Protein AF-A0A1X0QUB2-F1 (afdb_monomer)

InterPro domains:
  IPR007527 Zinc finger, SWIM-type [PF04434] (54-75)
  IPR007527 Zinc finger, SWIM-type [PS50966] (47-82)

Organism: NCBI:txid86635

Sequence (97 aa):
MASEERRRARQIKTDQINLECIPDMITENGTPGVYLVQSFSNVELQHEITVMENEMKSCTCNNFRYNNIACKHMYLLNRLHAGITLKDKLQGVRICR

Secondary structure (DSSP, 8-state):
-HHHHHHHHHHHHHHTS-GGGSGGGEEE-SSTTEEEEEETTEEEEEEEEEEETTEEEEE-SHHHHHH-S--HHHHHHHHH-TTSEE-----------

pLDDT: mean 77.4, std 15.21, range [42.09, 95.06]

Foldseek 3Di:
DVVVVVVVVLLVVLVPPDPVCLVVQWDDDPDPQWIWGADPVDRVDIKIFGADPLETQAIRDPVCVPPVADGSRNSSVCVVCVSRDYDGPPPDDPPPD

Radius of gyration: 13.93 Å; Cα contacts (8 Å, |Δi|>4): 118; chains: 1; bounding box: 39×26×36 Å

Nearest PDB structures (foldseek):
  8ieg-assembly1_R  TM=4.347E-01  e=2.514E+00  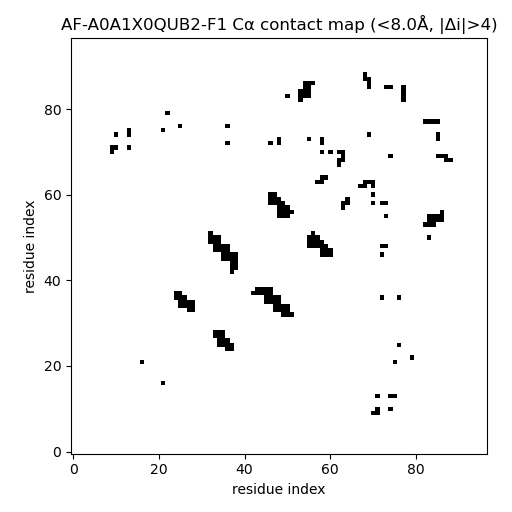Saccharomyces cerevisiae S288C
  4ki3-assembly3_G  TM=4.588E-01  e=5.080E+00  Yersinia pestis biovar Medievalis str. Harbin 35
  1t6a-assembly1_A  TM=3.452E-01  e=5.080E+00  Geobacillus stearothermophilus
  8snm-assembly1_A  TM=3.823E-01  e=5.080E+00  Homo sapiens

Structure (mmCIF, N/CA/C/O backbone):
data_AF-A0A1X0QUB2-F1
#
_entry.id   AF-A0A1X0QUB2-F1
#
loop_
_atom_site.group_PDB
_atom_site.id
_atom_site.type_symbol
_atom_site.label_atom_id
_atom_site.label_alt_id
_atom_site.label_comp_id
_atom_site.label_asym_id
_atom_site.label_entity_id
_atom_site.label_seq_id
_atom_site.pdbx_PDB_ins_code
_atom_site.Cartn_x
_atom_site.Cartn_y
_atom_site.Cartn_z
_atom_site.occupancy
_atom_site.B_iso_or_equiv
_atom_site.auth_seq_id
_atom_site.auth_comp_id
_atom_site.auth_asym_id
_atom_site.auth_atom_id
_atom_site.pd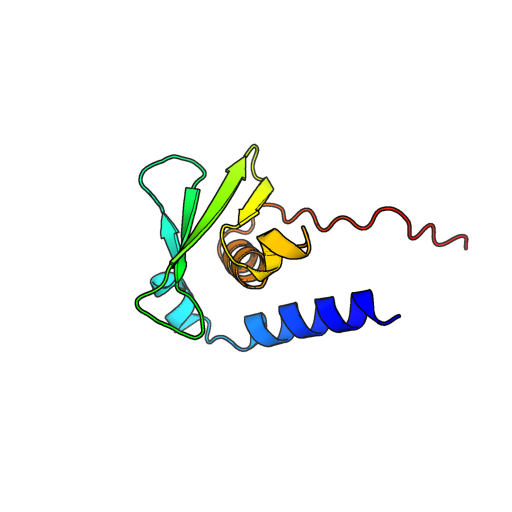bx_PDB_model_num
ATOM 1 N N . MET A 1 1 ? -4.254 -10.253 -20.774 1.00 46.91 1 MET A N 1
ATOM 2 C CA . MET A 1 1 ? -3.399 -11.389 -20.364 1.00 46.91 1 MET A CA 1
ATOM 3 C C . MET A 1 1 ? -2.179 -10.942 -19.541 1.00 46.91 1 MET A C 1
ATOM 5 O O . MET A 1 1 ? -2.154 -11.237 -18.358 1.00 46.91 1 MET A O 1
ATOM 9 N N . ALA A 1 2 ? -1.247 -10.122 -20.055 1.00 57.56 2 ALA A N 1
ATOM 10 C CA . ALA A 1 2 ? 0.011 -9.784 -19.347 1.00 57.56 2 ALA A CA 1
ATOM 11 C C . ALA A 1 2 ? -0.103 -9.011 -18.003 1.00 57.56 2 ALA A C 1
ATOM 13 O O . ALA A 1 2 ? 0.798 -9.076 -17.169 1.00 57.56 2 ALA A O 1
ATOM 14 N N . SER A 1 3 ? -1.177 -8.242 -17.774 1.00 60.94 3 SER A N 1
ATOM 15 C CA . SER A 1 3 ? -1.354 -7.474 -16.524 1.00 60.94 3 SER A CA 1
ATOM 16 C C . SER A 1 3 ? -1.699 -8.374 -15.330 1.00 60.94 3 SER A C 1
ATOM 18 O O . SER A 1 3 ? -1.186 -8.174 -14.229 1.00 60.94 3 SER A O 1
ATOM 20 N N . GLU A 1 4 ? -2.518 -9.405 -15.552 1.00 60.97 4 GLU A N 1
ATOM 21 C CA . GLU A 1 4 ? -2.987 -10.306 -14.497 1.00 60.97 4 GLU A CA 1
ATOM 22 C C . GLU A 1 4 ? -1.897 -11.291 -14.056 1.00 60.97 4 GLU A C 1
ATOM 24 O O . GLU A 1 4 ? -1.695 -11.484 -12.859 1.00 60.97 4 GLU A O 1
ATOM 29 N N . GLU A 1 5 ? -1.102 -11.818 -14.991 1.00 65.69 5 GLU A N 1
ATOM 30 C CA . GLU A 1 5 ? 0.073 -12.643 -14.668 1.00 65.69 5 GLU A CA 1
ATOM 31 C C . GLU A 1 5 ? 1.090 -11.874 -13.822 1.00 65.69 5 GLU A C 1
ATOM 33 O O . GLU A 1 5 ? 1.587 -12.383 -12.818 1.00 65.69 5 GLU A O 1
ATOM 38 N N . ARG A 1 6 ? 1.347 -10.601 -14.157 1.00 68.44 6 ARG A N 1
ATOM 39 C CA . ARG A 1 6 ? 2.230 -9.738 -13.357 1.00 68.44 6 ARG A CA 1
ATOM 40 C C . ARG A 1 6 ? 1.672 -9.476 -11.957 1.00 68.44 6 ARG A C 1
ATOM 42 O O . ARG A 1 6 ? 2.458 -9.306 -11.027 1.00 68.44 6 ARG A O 1
ATOM 49 N N . ARG A 1 7 ? 0.345 -9.441 -11.786 1.00 68.06 7 ARG A N 1
ATOM 50 C CA . ARG A 1 7 ? -0.298 -9.339 -10.464 1.00 68.06 7 ARG A CA 1
ATOM 51 C C . ARG A 1 7 ? -0.123 -10.620 -9.666 1.00 68.06 7 ARG A C 1
ATOM 53 O O . ARG A 1 7 ? 0.387 -10.551 -8.552 1.00 68.06 7 ARG A O 1
ATOM 60 N N . ARG A 1 8 ? -0.454 -11.776 -10.250 1.00 67.75 8 ARG A N 1
ATOM 61 C CA . ARG A 1 8 ? -0.273 -13.076 -9.585 1.00 67.75 8 ARG A CA 1
ATOM 62 C C . ARG A 1 8 ? 1.184 -13.301 -9.196 1.00 67.75 8 ARG A C 1
ATOM 64 O O . ARG A 1 8 ? 1.450 -13.679 -8.066 1.00 67.75 8 ARG A O 1
ATOM 71 N N . ALA A 1 9 ? 2.136 -12.961 -10.063 1.00 70.12 9 ALA A N 1
ATOM 72 C CA . ALA A 1 9 ? 3.561 -13.060 -9.748 1.00 70.12 9 ALA A CA 1
ATOM 73 C C . ALA A 1 9 ? 3.991 -12.155 -8.577 1.00 70.12 9 ALA A C 1
ATOM 75 O O . ALA A 1 9 ? 4.899 -12.516 -7.827 1.00 70.12 9 ALA A O 1
ATOM 76 N N . ARG A 1 10 ? 3.366 -10.979 -8.403 1.00 67.62 10 ARG A N 1
ATOM 77 C CA . ARG A 1 10 ? 3.614 -10.114 -7.237 1.00 67.62 10 ARG A CA 1
ATOM 78 C C . ARG A 1 10 ? 3.052 -10.729 -5.960 1.00 67.62 10 ARG A C 1
ATOM 80 O O . ARG A 1 10 ? 3.789 -10.773 -4.983 1.00 67.62 10 ARG A O 1
ATOM 87 N N . GLN A 1 11 ? 1.822 -11.240 -6.003 1.00 68.69 11 GLN A N 1
ATOM 88 C CA . GLN A 1 11 ? 1.191 -11.919 -4.870 1.00 68.69 11 GLN A CA 1
ATOM 89 C C . GLN A 1 11 ? 2.001 -13.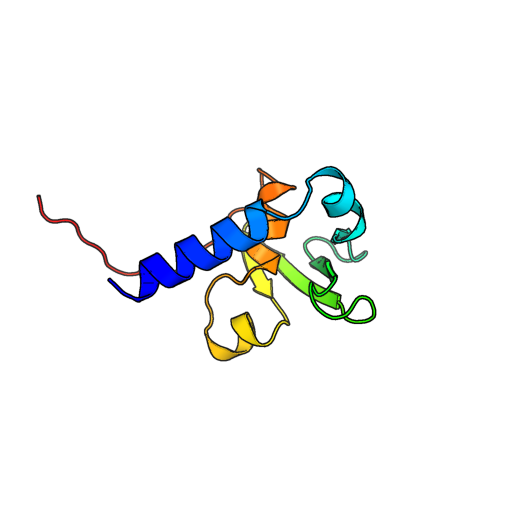149 -4.437 1.00 68.69 11 GLN A C 1
ATOM 91 O O . GLN A 1 11 ? 2.439 -13.216 -3.298 1.00 68.69 11 GLN A O 1
ATOM 96 N N . ILE A 1 12 ? 2.329 -14.042 -5.377 1.00 64.44 12 ILE A N 1
ATOM 97 C CA . ILE A 1 12 ? 3.082 -15.280 -5.116 1.00 64.44 12 ILE A CA 1
ATOM 98 C C . ILE A 1 12 ? 4.459 -14.989 -4.499 1.00 64.44 12 ILE A C 1
ATOM 100 O O . ILE A 1 12 ? 4.894 -15.698 -3.597 1.00 64.44 12 ILE A O 1
ATOM 104 N N . LYS A 1 13 ? 5.160 -13.939 -4.957 1.00 68.38 13 LYS A N 1
ATOM 105 C CA . LYS A 1 13 ? 6.450 -13.542 -4.362 1.00 68.38 13 LYS A CA 1
ATOM 106 C C . LYS A 1 13 ? 6.301 -13.025 -2.934 1.00 68.38 13 LYS A C 1
ATOM 108 O O . LYS A 1 13 ? 7.203 -13.237 -2.136 1.00 68.38 13 LYS A O 1
ATOM 113 N N . THR A 1 14 ? 5.204 -12.340 -2.628 1.00 57.91 14 THR A N 1
ATOM 114 C CA . THR A 1 14 ? 4.901 -11.917 -1.259 1.00 57.91 14 THR A CA 1
ATOM 115 C C . THR A 1 14 ? 4.511 -13.117 -0.398 1.00 57.91 14 THR A C 1
ATOM 117 O O . THR A 1 14 ? 4.952 -13.198 0.741 1.00 57.91 14 THR A O 1
ATOM 120 N N . ASP A 1 15 ? 3.750 -14.074 -0.929 1.00 65.50 15 ASP A N 1
ATOM 121 C CA . ASP A 1 15 ? 3.310 -15.278 -0.207 1.00 65.50 15 ASP A CA 1
ATOM 122 C C . ASP A 1 15 ? 4.480 -16.187 0.208 1.00 65.50 15 ASP A C 1
ATOM 124 O O . ASP A 1 15 ? 4.405 -16.837 1.245 1.00 65.50 15 ASP A O 1
ATOM 128 N N . GLN A 1 16 ? 5.589 -16.169 -0.543 1.00 66.81 16 GLN A N 1
ATOM 129 C CA . GLN A 1 16 ? 6.830 -16.885 -0.207 1.00 66.81 16 GLN A CA 1
ATOM 130 C C . GLN A 1 16 ? 7.611 -16.287 0.974 1.00 66.81 16 GLN A C 1
ATOM 132 O O . GLN A 1 16 ? 8.559 -16.907 1.450 1.00 66.81 16 GLN A O 1
ATOM 137 N N . ILE A 1 17 ? 7.249 -15.093 1.451 1.00 65.94 17 ILE A N 1
ATOM 138 C CA . ILE A 1 17 ? 7.868 -14.514 2.645 1.00 65.94 17 ILE A CA 1
ATOM 139 C C . ILE A 1 17 ? 7.372 -15.300 3.861 1.00 65.94 17 ILE A C 1
ATOM 141 O O . ILE A 1 17 ? 6.158 -15.385 4.087 1.00 65.94 17 ILE A O 1
ATOM 145 N N . ASN A 1 18 ? 8.319 -15.881 4.611 1.00 66.94 18 ASN A N 1
ATOM 146 C CA . ASN A 1 18 ? 8.038 -16.679 5.802 1.00 66.94 18 ASN A CA 1
ATOM 147 C C . ASN A 1 18 ? 7.224 -15.844 6.797 1.00 66.94 18 ASN A C 1
ATOM 149 O O . ASN A 1 18 ? 7.677 -14.777 7.208 1.00 66.94 18 ASN A O 1
ATOM 153 N N . LEU A 1 19 ? 6.034 -16.333 7.163 1.00 60.53 19 LEU A N 1
ATOM 154 C CA . LEU A 1 19 ? 5.070 -15.632 8.018 1.00 60.53 19 LEU A CA 1
ATOM 155 C C . LEU A 1 19 ? 5.681 -15.174 9.348 1.00 60.53 19 LEU A C 1
ATOM 157 O O . LEU A 1 19 ? 5.289 -14.130 9.856 1.00 60.53 19 LEU A O 1
ATOM 161 N N . GLU A 1 20 ? 6.653 -15.921 9.868 1.00 57.78 20 GLU A N 1
ATOM 162 C CA . GLU A 1 20 ? 7.299 -15.655 11.157 1.00 57.78 20 GLU A CA 1
ATOM 163 C C . GLU A 1 20 ? 8.192 -14.404 11.161 1.00 57.78 20 GLU A C 1
ATOM 165 O O . GLU A 1 20 ? 8.417 -13.839 12.223 1.00 57.78 20 GLU A O 1
ATOM 170 N N . CYS A 1 21 ? 8.656 -13.927 9.999 1.00 60.19 21 CYS A N 1
ATOM 171 C CA . CYS A 1 21 ? 9.494 -12.720 9.893 1.00 60.19 21 CYS A CA 1
ATOM 172 C C . CYS A 1 21 ? 8.712 -11.482 9.423 1.00 60.19 21 CYS A C 1
ATOM 174 O O . CYS A 1 21 ? 9.275 -10.398 9.294 1.00 60.19 21 CYS A O 1
ATOM 176 N N . ILE A 1 22 ? 7.426 -11.642 9.095 1.00 60.88 22 ILE A N 1
ATOM 177 C CA . ILE A 1 22 ? 6.589 -10.573 8.538 1.00 60.88 22 ILE A CA 1
ATOM 178 C C . ILE A 1 22 ? 6.249 -9.472 9.564 1.00 60.88 22 ILE A C 1
ATOM 180 O O . ILE A 1 22 ? 6.255 -8.307 9.157 1.00 60.88 22 ILE A O 1
ATOM 184 N N . PRO A 1 23 ? 5.957 -9.770 10.850 1.00 61.12 23 PRO A N 1
ATOM 185 C CA . PRO A 1 23 ? 5.631 -8.732 11.831 1.00 61.12 23 PRO A CA 1
ATOM 186 C C . PRO A 1 23 ? 6.755 -7.706 12.009 1.00 61.12 23 PRO A C 1
ATOM 188 O O . PRO A 1 23 ? 6.474 -6.518 12.114 1.00 61.12 23 PRO A O 1
ATOM 191 N N . ASP A 1 24 ? 8.016 -8.137 11.930 1.00 67.50 24 ASP A N 1
ATOM 192 C CA . ASP A 1 24 ? 9.182 -7.255 12.074 1.00 67.50 24 ASP A CA 1
ATOM 193 C C . ASP A 1 24 ? 9.356 -6.287 10.890 1.00 67.50 24 ASP A C 1
ATOM 195 O O . ASP A 1 24 ? 10.069 -5.289 10.990 1.00 67.50 24 ASP A O 1
ATOM 199 N N . MET A 1 25 ? 8.700 -6.560 9.757 1.00 74.50 25 MET A N 1
ATOM 200 C CA . MET A 1 25 ? 8.789 -5.734 8.552 1.00 74.50 25 MET A CA 1
ATOM 201 C C . MET A 1 25 ? 7.738 -4.626 8.492 1.00 74.50 25 MET A C 1
ATOM 203 O O . MET A 1 25 ? 7.855 -3.765 7.617 1.00 74.50 25 MET A O 1
ATOM 207 N N . ILE A 1 26 ? 6.713 -4.644 9.352 1.00 85.31 26 ILE A N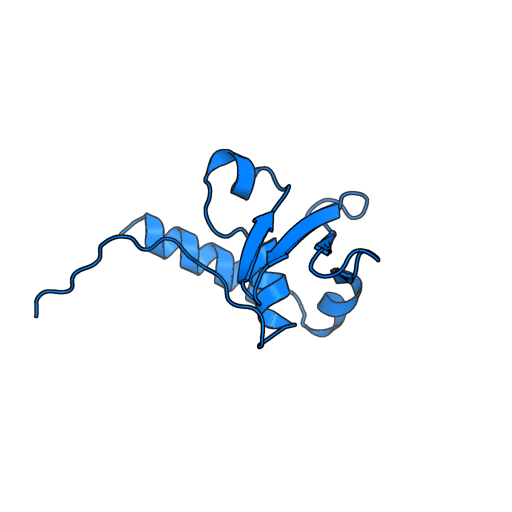 1
ATOM 208 C CA . ILE A 1 26 ? 5.657 -3.626 9.373 1.00 85.31 26 ILE A CA 1
ATOM 209 C C . ILE A 1 26 ? 5.643 -2.922 10.725 1.00 85.31 26 ILE A C 1
ATOM 211 O O . ILE A 1 26 ? 5.519 -3.545 11.771 1.00 85.31 26 ILE A O 1
ATOM 215 N N . THR A 1 27 ? 5.722 -1.599 10.700 1.00 86.81 27 THR A N 1
ATOM 216 C CA . THR A 1 27 ? 5.646 -0.760 11.896 1.00 86.81 27 THR A CA 1
ATOM 217 C C . THR A 1 27 ? 4.537 0.265 11.718 1.00 86.81 27 THR A C 1
ATOM 219 O O . THR A 1 27 ? 4.450 0.918 10.679 1.00 86.81 27 THR A O 1
ATOM 222 N N . GLU A 1 28 ? 3.680 0.432 12.721 1.00 83.12 28 GLU A N 1
ATOM 223 C CA . GLU A 1 28 ? 2.734 1.548 12.738 1.00 83.12 28 GLU A CA 1
ATOM 224 C C . GLU A 1 28 ? 3.520 2.848 12.925 1.00 83.12 28 GLU A C 1
ATOM 226 O O . GLU A 1 28 ? 4.248 3.017 13.906 1.00 83.12 28 GLU A O 1
ATOM 231 N N . ASN A 1 29 ? 3.408 3.767 11.964 1.00 77.19 29 ASN A N 1
ATOM 232 C CA . ASN A 1 29 ? 3.900 5.119 12.178 1.00 77.19 29 ASN A CA 1
ATOM 233 C C . ASN A 1 29 ? 2.922 5.766 13.166 1.00 77.19 29 ASN A C 1
ATOM 235 O O . ASN A 1 29 ? 1.719 5.586 13.009 1.00 77.19 29 ASN A O 1
ATOM 239 N N . GLY A 1 30 ? 3.374 6.533 14.161 1.00 79.62 30 GLY A N 1
ATOM 240 C CA . GLY A 1 30 ? 2.495 7.118 15.198 1.00 79.62 30 GLY A CA 1
ATOM 241 C C . GLY A 1 30 ? 1.361 8.027 14.677 1.00 79.62 30 GLY A C 1
ATOM 242 O O . GLY A 1 30 ? 0.585 8.567 15.461 1.00 79.62 30 GLY A O 1
ATOM 243 N N . THR A 1 31 ? 1.263 8.201 13.357 1.00 86.94 31 THR A N 1
ATOM 244 C CA . THR A 1 31 ? 0.138 8.797 12.640 1.00 86.94 31 THR A CA 1
ATOM 245 C C . THR A 1 31 ? -0.892 7.719 12.264 1.00 86.94 31 THR A C 1
ATOM 247 O O . THR A 1 31 ? -0.567 6.812 11.494 1.00 86.94 31 THR A O 1
ATOM 250 N N . PRO A 1 32 ? -2.155 7.833 12.716 1.00 87.69 32 PRO A N 1
ATOM 251 C CA . PRO A 1 32 ? -3.210 6.893 12.351 1.00 87.69 32 PRO A CA 1
ATOM 252 C C . PRO A 1 32 ? -3.345 6.717 10.835 1.00 87.69 32 PRO A C 1
ATOM 254 O O . PRO A 1 32 ? -3.397 7.691 10.084 1.00 87.69 32 PRO A O 1
ATOM 257 N N . GLY A 1 33 ? -3.424 5.462 10.391 1.00 89.50 33 GLY A N 1
ATOM 258 C CA . GLY A 1 33 ? -3.546 5.130 8.973 1.00 89.50 33 GLY A CA 1
ATOM 259 C C . GLY A 1 33 ? -2.238 5.222 8.182 1.00 89.50 33 GLY A C 1
ATOM 260 O O . GLY A 1 33 ? -2.281 5.152 6.957 1.00 89.50 33 GLY A O 1
ATOM 261 N N . VAL A 1 34 ? -1.077 5.357 8.827 1.00 92.94 34 VAL A N 1
ATOM 262 C CA . VAL A 1 34 ? 0.226 5.290 8.152 1.00 92.94 34 VAL A CA 1
ATOM 263 C C . VAL A 1 34 ? 1.015 4.087 8.658 1.00 92.94 34 VAL A C 1
ATOM 265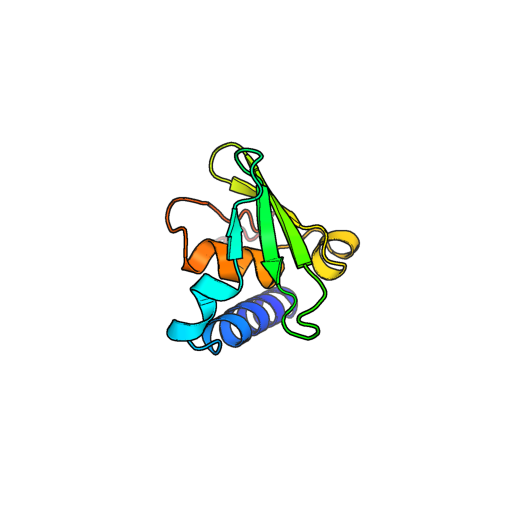 O O . VAL A 1 34 ? 1.285 3.954 9.848 1.00 92.94 34 VAL A O 1
ATOM 268 N N . TYR A 1 35 ? 1.421 3.223 7.729 1.00 92.69 35 TYR A N 1
ATOM 269 C CA .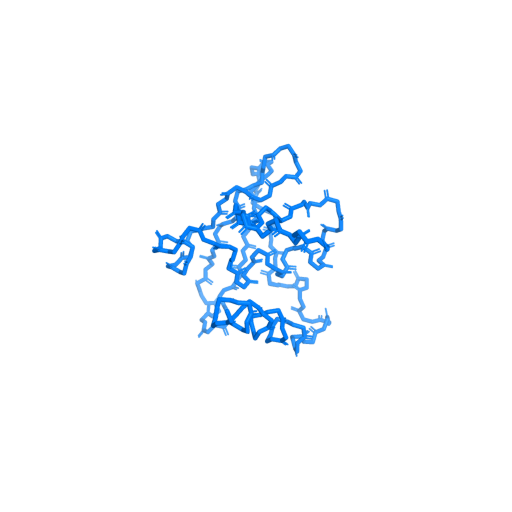 TYR A 1 35 ? 2.205 2.022 8.016 1.00 92.69 35 TYR A CA 1
ATOM 270 C C . TYR A 1 35 ? 3.566 2.113 7.336 1.00 92.69 35 TYR A C 1
ATOM 272 O O . TYR A 1 35 ? 3.644 2.391 6.139 1.00 92.69 35 TYR A O 1
ATOM 280 N N . LEU A 1 36 ? 4.636 1.854 8.077 1.00 92.19 36 LEU A N 1
ATOM 281 C CA . LEU A 1 36 ? 5.988 1.710 7.552 1.00 92.19 36 LEU A CA 1
ATOM 282 C C . LEU A 1 36 ? 6.215 0.247 7.207 1.00 92.19 36 LEU A C 1
ATOM 284 O O . LEU A 1 36 ? 6.002 -0.627 8.038 1.00 92.19 36 LEU A O 1
ATOM 288 N N . VAL A 1 37 ? 6.651 -0.017 5.982 1.00 90.25 37 VAL A N 1
ATOM 289 C CA . VAL A 1 37 ? 7.003 -1.358 5.523 1.00 90.25 37 VAL A CA 1
ATOM 290 C C . VAL A 1 37 ? 8.453 -1.365 5.076 1.00 90.25 37 VAL A C 1
ATOM 292 O O . VAL A 1 37 ? 8.839 -0.592 4.197 1.00 90.25 37 VAL A O 1
A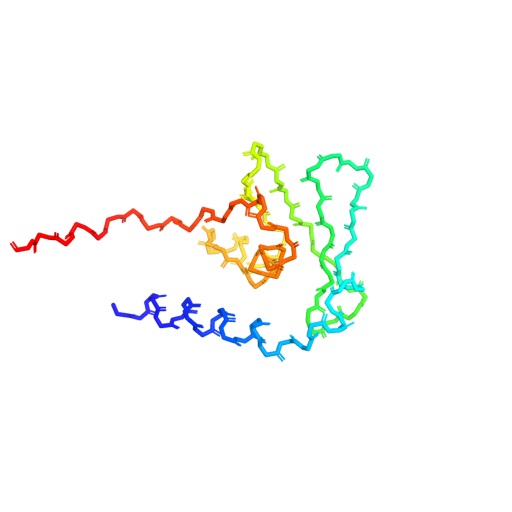TOM 295 N N . GLN A 1 38 ? 9.259 -2.240 5.664 1.00 89.06 38 GLN A N 1
ATOM 296 C CA . GLN A 1 38 ? 10.657 -2.413 5.291 1.00 89.06 38 GLN A CA 1
ATOM 297 C C . GLN A 1 38 ? 10.782 -2.900 3.841 1.00 89.06 38 GLN A C 1
ATOM 299 O O . GLN A 1 38 ? 9.992 -3.712 3.350 1.00 89.06 38 GLN A O 1
ATOM 304 N N . SER A 1 39 ? 11.782 -2.391 3.127 1.00 84.56 39 SER A N 1
ATOM 305 C CA . SER A 1 39 ? 12.066 -2.827 1.766 1.00 84.56 39 SER A CA 1
ATOM 306 C C . SER A 1 39 ? 12.609 -4.253 1.758 1.00 84.56 39 SER A C 1
ATOM 308 O O . SER A 1 39 ? 13.541 -4.599 2.479 1.00 84.56 39 SER A O 1
ATOM 310 N N . PHE A 1 40 ? 12.085 -5.071 0.846 1.00 80.12 40 PHE A N 1
ATOM 311 C CA . PHE A 1 40 ? 12.513 -6.463 0.671 1.00 80.12 40 PHE A CA 1
ATOM 312 C C . PHE A 1 40 ? 13.958 -6.621 0.177 1.00 80.12 40 PHE A C 1
ATOM 314 O O . PHE A 1 40 ? 14.479 -7.732 0.182 1.00 80.12 40 PHE A O 1
ATOM 321 N N . SER A 1 41 ? 14.582 -5.553 -0.330 1.00 79.50 41 SER A N 1
ATOM 322 C CA . SER A 1 41 ? 15.944 -5.590 -0.881 1.00 79.50 41 SER A CA 1
ATOM 323 C C . SER A 1 41 ? 16.952 -4.760 -0.091 1.00 79.50 41 SER A C 1
ATOM 325 O O . SER A 1 41 ? 18.143 -4.854 -0.368 1.00 79.50 41 SER A O 1
ATOM 327 N N . ASN A 1 42 ? 16.496 -3.909 0.830 1.00 82.12 42 ASN A N 1
ATOM 328 C CA . ASN A 1 42 ? 17.366 -3.089 1.665 1.00 82.12 42 ASN A CA 1
ATOM 329 C C . ASN A 1 42 ? 16.696 -2.851 3.023 1.00 82.12 42 ASN A C 1
ATOM 331 O O . ASN A 1 42 ? 15.704 -2.134 3.106 1.00 82.12 42 ASN A O 1
ATOM 335 N N . VAL A 1 43 ? 17.275 -3.421 4.075 1.00 81.25 43 VAL A N 1
ATOM 336 C CA . VAL A 1 43 ? 16.757 -3.335 5.446 1.00 81.25 43 VAL A CA 1
ATOM 337 C C . VAL A 1 43 ? 16.785 -1.917 6.028 1.00 81.25 43 VAL A C 1
ATOM 339 O O . VAL A 1 43 ? 15.984 -1.607 6.903 1.00 81.25 43 VAL A O 1
ATOM 342 N N . GLU A 1 44 ? 17.648 -1.033 5.528 1.00 85.62 44 GLU A N 1
ATOM 343 C CA . GLU A 1 44 ? 17.729 0.365 5.977 1.00 85.62 44 GLU A CA 1
ATOM 344 C C . GLU A 1 44 ? 16.664 1.256 5.320 1.00 85.62 44 GLU A C 1
ATOM 346 O O . GLU A 1 44 ? 16.463 2.401 5.723 1.00 85.62 44 GLU A O 1
ATOM 351 N N . LEU A 1 45 ? 15.976 0.748 4.293 1.00 88.31 45 LEU A N 1
ATOM 352 C CA . LEU A 1 45 ? 14.958 1.488 3.562 1.00 88.31 45 LEU A CA 1
ATOM 353 C C . LEU A 1 45 ? 13.560 1.053 3.999 1.00 88.31 45 LEU A C 1
ATOM 355 O O . LEU A 1 45 ? 13.226 -0.131 3.974 1.00 88.31 45 LEU A O 1
ATOM 359 N N . GLN A 1 46 ? 12.708 2.030 4.294 1.00 91.38 46 GLN A N 1
ATOM 360 C CA . GLN A 1 46 ? 11.291 1.819 4.568 1.00 91.38 46 GLN A CA 1
ATOM 361 C C . GLN A 1 46 ? 10.419 2.560 3.554 1.00 91.38 46 GLN A C 1
ATOM 363 O O . GLN A 1 46 ? 10.812 3.561 2.948 1.00 91.38 46 GLN A O 1
ATOM 368 N N . HIS A 1 47 ? 9.215 2.041 3.362 1.00 93.12 47 HIS A N 1
ATOM 369 C CA . HIS A 1 47 ? 8.191 2.613 2.508 1.00 93.12 47 HIS A CA 1
ATOM 370 C C . HIS A 1 47 ? 6.924 2.843 3.313 1.00 93.12 47 HIS A C 1
ATOM 372 O O . HIS A 1 47 ? 6.440 1.942 3.988 1.00 93.12 47 HIS A O 1
ATOM 378 N N . GLU A 1 48 ? 6.358 4.035 3.192 1.00 94.81 48 GLU A N 1
ATOM 379 C CA . GLU A 1 48 ? 5.119 4.379 3.872 1.00 94.81 48 GLU A CA 1
ATOM 380 C C . GLU A 1 48 ? 3.937 3.952 3.012 1.00 94.81 48 GLU A C 1
ATOM 382 O O . GLU A 1 48 ? 3.936 4.152 1.791 1.00 94.81 48 GLU A O 1
ATOM 387 N N . ILE A 1 49 ? 2.934 3.365 3.650 1.00 94.25 49 ILE A N 1
ATOM 388 C CA . ILE A 1 49 ? 1.628 3.072 3.080 1.00 94.25 49 ILE A CA 1
ATOM 389 C C . ILE A 1 49 ? 0.615 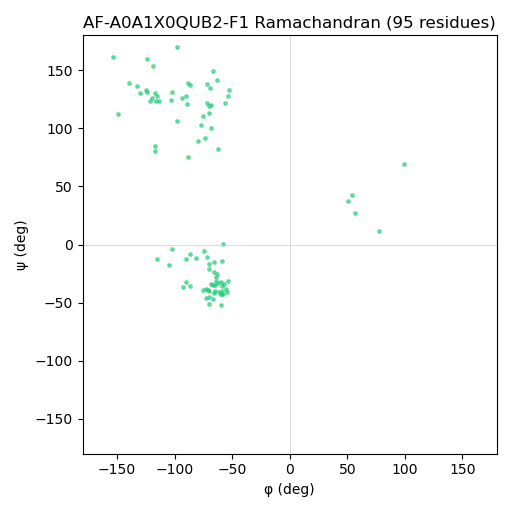3.946 3.801 1.00 94.25 49 ILE A C 1
ATOM 391 O O . ILE A 1 49 ? 0.485 3.868 5.022 1.00 94.25 49 ILE A O 1
ATOM 395 N N . THR A 1 50 ? -0.129 4.745 3.041 1.00 95.00 50 THR A N 1
ATOM 396 C CA . THR A 1 50 ? -1.252 5.515 3.577 1.00 95.00 50 THR A CA 1
ATOM 397 C C . THR A 1 50 ? -2.543 4.729 3.390 1.00 95.00 50 THR A C 1
ATOM 399 O O . THR A 1 50 ? -2.895 4.327 2.275 1.00 95.00 50 THR A O 1
ATOM 402 N N . VAL A 1 51 ? -3.263 4.539 4.487 1.00 92.69 51 VAL A N 1
ATOM 403 C CA . VAL A 1 51 ? -4.564 3.887 4.591 1.00 92.69 51 VAL A CA 1
ATOM 404 C C . VAL A 1 51 ? -5.583 4.925 5.043 1.00 92.69 51 VAL A C 1
ATOM 406 O O . VAL A 1 51 ? -5.395 5.603 6.048 1.00 92.69 51 VAL A O 1
ATOM 409 N N . MET A 1 52 ? -6.680 5.041 4.304 1.00 92.25 52 MET A N 1
ATOM 410 C CA . MET A 1 52 ? -7.813 5.894 4.663 1.00 92.25 52 MET A CA 1
ATOM 411 C C . MET A 1 52 ? -9.093 5.090 4.497 1.00 92.25 52 MET A C 1
ATOM 413 O O . MET A 1 52 ? -9.233 4.395 3.493 1.00 92.25 52 MET A O 1
ATOM 417 N N . GLU A 1 53 ? -10.017 5.194 5.455 1.00 90.25 53 GLU A N 1
ATOM 418 C CA . GLU A 1 53 ? -11.311 4.487 5.413 1.00 90.25 53 GLU A CA 1
ATOM 419 C C . GLU A 1 53 ? -11.144 2.967 5.224 1.00 90.25 53 GLU A C 1
ATOM 421 O O . GLU A 1 53 ? -11.835 2.344 4.422 1.00 90.25 53 GLU A O 1
ATOM 426 N N . ASN A 1 54 ? -10.175 2.372 5.929 1.00 88.94 54 ASN A N 1
ATOM 427 C CA . ASN A 1 54 ? -9.800 0.961 5.791 1.00 88.94 54 ASN A CA 1
ATOM 428 C C . ASN A 1 54 ? -9.395 0.563 4.363 1.00 88.94 54 ASN A C 1
ATOM 430 O O . ASN A 1 54 ? -9.531 -0.594 3.981 1.00 88.94 54 ASN A O 1
ATOM 434 N N . GLU A 1 55 ? -8.882 1.490 3.558 1.00 90.69 55 GLU A N 1
ATOM 435 C CA . GLU A 1 55 ? -8.420 1.222 2.200 1.00 90.69 55 GLU A CA 1
ATOM 436 C C . GLU A 1 55 ? -7.015 1.787 1.985 1.00 90.69 55 GLU A C 1
ATOM 438 O O . GLU A 1 55 ? -6.752 2.958 2.262 1.00 90.69 55 GLU A O 1
ATOM 443 N N . MET A 1 56 ? -6.107 0.972 1.446 1.00 92.31 56 MET A N 1
ATOM 444 C CA . MET A 1 56 ? -4.762 1.425 1.081 1.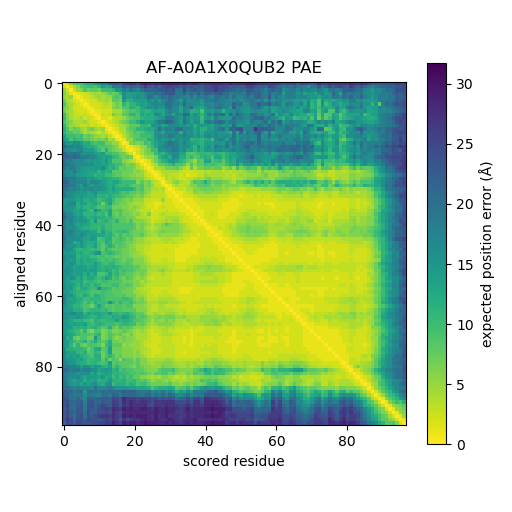00 92.31 56 MET A CA 1
ATOM 445 C C . MET A 1 56 ? -4.823 2.359 -0.134 1.00 92.31 56 MET A C 1
ATOM 447 O O . MET A 1 56 ? -5.135 1.927 -1.247 1.00 92.31 56 MET A O 1
ATOM 451 N N . LYS A 1 57 ? -4.495 3.637 0.077 1.00 93.12 57 LYS A N 1
ATOM 452 C CA . LYS A 1 57 ? -4.567 4.699 -0.938 1.00 93.12 57 LYS A CA 1
ATOM 453 C C . LYS A 1 57 ? -3.256 4.903 -1.682 1.00 93.12 57 LYS A C 1
ATOM 455 O O . LYS A 1 57 ? -3.281 5.206 -2.873 1.00 93.12 57 LYS A O 1
ATOM 460 N N . SER A 1 58 ? -2.120 4.764 -1.002 1.00 93.81 58 SER A N 1
ATOM 461 C CA . SER A 1 58 ? -0.815 5.048 -1.599 1.00 93.81 58 SER A CA 1
ATOM 462 C C . SER A 1 58 ? 0.320 4.264 -0.952 1.00 93.81 58 SER A C 1
ATOM 464 O O . SER A 1 58 ? 0.198 3.758 0.160 1.00 93.81 58 SER A O 1
ATOM 466 N N . CYS A 1 59 ? 1.438 4.170 -1.674 1.00 94.38 59 CYS A N 1
ATOM 467 C CA . CYS A 1 59 ? 2.708 3.700 -1.141 1.00 94.38 59 CYS A CA 1
ATOM 468 C C . CYS A 1 59 ? 3.857 4.558 -1.693 1.00 94.38 59 CYS A C 1
ATOM 470 O O . CYS A 1 59 ? 3.873 4.857 -2.890 1.00 94.38 59 CYS A O 1
ATOM 472 N N . THR A 1 60 ? 4.846 4.915 -0.868 1.00 95.06 60 THR A N 1
ATOM 473 C CA . THR A 1 60 ? 5.986 5.758 -1.296 1.00 95.06 60 THR A CA 1
ATOM 474 C C . THR A 1 60 ? 7.013 5.023 -2.163 1.00 95.06 60 THR A C 1
ATOM 476 O O . THR A 1 60 ? 7.934 5.638 -2.700 1.00 95.06 60 THR A O 1
ATOM 479 N N . CYS A 1 61 ? 6.869 3.708 -2.357 1.00 92.81 61 CYS A N 1
ATOM 480 C CA . CYS A 1 61 ? 7.782 2.945 -3.203 1.00 92.81 61 CYS A CA 1
ATOM 481 C C . CYS A 1 61 ? 7.679 3.335 -4.689 1.00 92.81 61 CYS A C 1
ATOM 483 O O . CYS A 1 61 ? 6.603 3.637 -5.216 1.00 92.81 61 CYS A O 1
ATOM 485 N N . ASN A 1 62 ? 8.797 3.208 -5.407 1.00 90.62 62 ASN A N 1
ATOM 486 C CA . ASN A 1 62 ? 8.878 3.520 -6.837 1.00 90.62 62 ASN A CA 1
ATOM 487 C C . ASN A 1 62 ? 7.841 2.761 -7.676 1.00 90.62 62 ASN A C 1
ATOM 489 O O . ASN A 1 62 ? 7.254 3.325 -8.595 1.00 90.62 62 ASN A O 1
ATOM 493 N N . ASN A 1 63 ? 7.562 1.494 -7.350 1.00 87.31 63 ASN A N 1
ATOM 494 C CA . ASN A 1 63 ? 6.600 0.707 -8.120 1.00 87.31 63 ASN A CA 1
ATOM 495 C C . ASN A 1 63 ? 5.191 1.317 -8.086 1.00 87.31 63 ASN A C 1
ATOM 497 O O . ASN A 1 63 ? 4.527 1.338 -9.119 1.00 87.31 63 ASN A O 1
ATOM 501 N N . PHE A 1 64 ? 4.749 1.822 -6.931 1.00 88.94 64 PHE A N 1
ATOM 502 C CA . PHE A 1 64 ? 3.467 2.518 -6.823 1.00 88.94 64 PHE A CA 1
ATOM 503 C C . PHE A 1 64 ? 3.546 3.902 -7.474 1.00 88.94 64 PHE A C 1
ATOM 505 O O . PHE A 1 64 ? 2.693 4.229 -8.293 1.00 88.94 64 PHE A O 1
ATOM 512 N N . ARG A 1 65 ? 4.608 4.672 -7.194 1.00 90.19 65 ARG A N 1
ATOM 513 C CA . ARG A 1 65 ? 4.807 6.021 -7.749 1.00 90.19 65 ARG A CA 1
ATOM 514 C C . ARG A 1 65 ? 4.739 6.060 -9.280 1.00 90.19 65 ARG A C 1
ATOM 516 O O . ARG A 1 65 ? 4.148 6.983 -9.826 1.00 90.19 65 ARG A O 1
ATOM 523 N N . TYR A 1 66 ? 5.317 5.070 -9.963 1.00 87.19 66 TYR A N 1
ATOM 524 C CA . TYR A 1 66 ? 5.334 5.027 -11.430 1.00 87.19 66 TYR A CA 1
ATOM 525 C C . TYR A 1 66 ? 4.095 4.379 -12.052 1.00 87.19 66 TYR A C 1
ATOM 527 O O . TYR A 1 66 ? 3.664 4.804 -13.118 1.00 87.19 66 TYR A O 1
ATOM 535 N N . ASN A 1 67 ? 3.530 3.343 -11.424 1.00 84.94 67 ASN A N 1
ATOM 536 C CA . ASN A 1 67 ? 2.472 2.546 -12.056 1.00 84.94 67 ASN A CA 1
ATOM 537 C C . ASN A 1 67 ? 1.069 2.838 -11.511 1.00 84.94 67 ASN A C 1
ATOM 539 O O . ASN A 1 67 ? 0.090 2.468 -12.153 1.00 84.94 67 ASN A O 1
ATOM 543 N N . ASN A 1 68 ? 0.956 3.458 -10.333 1.00 86.00 68 ASN A N 1
ATOM 544 C CA . ASN A 1 68 ? -0.304 3.696 -9.623 1.00 86.00 68 ASN A CA 1
ATOM 545 C C . ASN A 1 68 ? -1.168 2.422 -9.469 1.00 86.00 68 ASN A C 1
ATOM 547 O O . ASN A 1 68 ? -2.393 2.451 -9.597 1.00 86.00 68 ASN A O 1
ATOM 551 N N . ILE A 1 69 ? -0.502 1.283 -9.245 1.00 86.56 69 ILE A N 1
ATOM 552 C CA . ILE A 1 69 ? -1.108 -0.026 -8.968 1.00 86.56 69 ILE A CA 1
ATOM 553 C C . ILE A 1 69 ? -0.569 -0.574 -7.652 1.00 86.56 69 ILE A C 1
ATOM 555 O O . ILE A 1 69 ? 0.536 -0.208 -7.234 1.00 86.56 69 ILE A O 1
ATOM 559 N N . ALA A 1 70 ? -1.303 -1.511 -7.051 1.00 88.00 70 ALA A N 1
ATOM 560 C CA . ALA A 1 70 ? -0.888 -2.156 -5.817 1.00 88.00 70 ALA A CA 1
ATOM 561 C C . ALA A 1 70 ? 0.524 -2.753 -5.929 1.00 88.00 70 ALA A C 1
ATOM 563 O O . ALA A 1 70 ? 0.868 -3.491 -6.864 1.00 88.00 70 ALA A O 1
ATOM 564 N N . CYS A 1 71 ? 1.370 -2.387 -4.970 1.00 90.25 71 CYS A N 1
ATOM 565 C CA . CYS A 1 71 ? 2.747 -2.844 -4.879 1.00 90.25 71 CYS A CA 1
ATOM 566 C C . CYS A 1 71 ? 2.867 -4.008 -3.887 1.00 90.25 71 CYS A C 1
ATOM 568 O O . CYS A 1 71 ? 1.946 -4.310 -3.133 1.00 90.25 71 CYS A O 1
ATOM 570 N N . LYS A 1 72 ? 4.039 -4.650 -3.857 1.00 88.31 72 LYS A N 1
ATOM 571 C CA . LYS A 1 72 ? 4.311 -5.764 -2.937 1.00 88.31 72 LYS A CA 1
ATOM 572 C C . LYS A 1 72 ? 4.108 -5.395 -1.461 1.00 88.31 72 LYS A C 1
ATOM 574 O O . LYS A 1 72 ? 3.643 -6.239 -0.709 1.00 88.31 72 LYS A O 1
ATOM 579 N N . HIS A 1 73 ? 4.404 -4.151 -1.072 1.00 90.69 73 HIS A N 1
ATOM 580 C CA . HIS A 1 73 ? 4.212 -3.675 0.302 1.00 90.69 73 HIS A CA 1
ATOM 581 C C . HIS A 1 73 ? 2.726 -3.641 0.688 1.00 90.69 73 HIS A C 1
ATOM 583 O O . HIS A 1 73 ? 2.364 -4.094 1.765 1.00 90.69 73 HIS A O 1
ATOM 589 N N . MET A 1 74 ? 1.851 -3.192 -0.220 1.00 91.50 74 MET A N 1
ATOM 590 C CA . MET A 1 74 ? 0.400 -3.193 0.008 1.00 91.50 74 MET A CA 1
ATOM 591 C C . MET A 1 74 ? -0.147 -4.621 0.141 1.00 91.50 74 MET A C 1
ATOM 593 O O . MET A 1 74 ? -0.962 -4.891 1.015 1.00 91.50 74 MET A O 1
ATOM 597 N N . TYR A 1 75 ? 0.347 -5.564 -0.669 1.00 88.44 75 TYR A N 1
ATOM 598 C CA . TYR A 1 75 ? -0.023 -6.978 -0.524 1.00 88.44 75 TYR A CA 1
ATOM 599 C C . TYR A 1 75 ? 0.465 -7.588 0.801 1.00 88.44 75 TYR A C 1
ATOM 601 O O . TYR A 1 75 ? -0.234 -8.422 1.374 1.00 88.44 75 TYR A O 1
ATOM 609 N N . LEU A 1 76 ? 1.633 -7.169 1.304 1.00 87.94 76 LEU A N 1
ATOM 610 C CA . LEU A 1 76 ? 2.136 -7.607 2.608 1.00 87.94 76 LEU A CA 1
ATOM 611 C C . LEU A 1 76 ? 1.254 -7.079 3.747 1.00 87.94 76 LEU A C 1
ATOM 613 O O . LEU A 1 76 ? 0.832 -7.859 4.596 1.00 87.94 76 LEU A O 1
ATOM 617 N N . LEU A 1 77 ? 0.913 -5.786 3.722 1.00 88.56 77 LEU A N 1
ATOM 618 C CA . LEU A 1 77 ? 0.035 -5.180 4.725 1.00 88.56 77 LEU A CA 1
ATOM 619 C C . LEU A 1 77 ? -1.344 -5.858 4.746 1.00 88.56 77 LEU A C 1
ATOM 621 O O . LEU A 1 77 ? -1.851 -6.190 5.814 1.00 88.56 77 LEU A O 1
ATOM 625 N N . ASN A 1 78 ? -1.907 -6.154 3.571 1.00 88.81 78 ASN A N 1
ATOM 626 C CA . ASN A 1 78 ? -3.178 -6.873 3.436 1.00 88.81 78 ASN A CA 1
ATOM 627 C C . ASN A 1 78 ? -3.154 -8.278 4.062 1.00 88.81 78 ASN A C 1
ATOM 629 O O . ASN A 1 78 ? -4.182 -8.754 4.533 1.00 88.81 78 ASN A O 1
ATOM 633 N N . ARG A 1 79 ? -2.002 -8.968 4.042 1.00 83.62 79 ARG A N 1
ATOM 634 C CA . ARG A 1 79 ? -1.853 -10.302 4.655 1.00 83.62 79 ARG A CA 1
ATOM 635 C C . ARG A 1 79 ? -1.930 -10.254 6.179 1.00 83.62 79 ARG A C 1
ATOM 637 O O . ARG A 1 79 ? -2.424 -11.209 6.769 1.00 83.62 79 ARG A O 1
ATOM 644 N N . LEU A 1 80 ? -1.436 -9.184 6.799 1.00 81.06 80 LEU A N 1
ATOM 645 C CA . LEU A 1 80 ? -1.436 -9.027 8.256 1.00 81.06 80 LEU A CA 1
ATOM 646 C C . LEU A 1 80 ? -2.699 -8.340 8.784 1.00 81.06 80 LEU A C 1
ATOM 648 O O . LEU A 1 80 ? -3.159 -8.652 9.877 1.00 81.06 80 LEU A O 1
ATOM 652 N N . HIS A 1 81 ? -3.281 -7.429 8.004 1.00 81.94 81 HIS A N 1
ATOM 653 C CA . HIS A 1 81 ? -4.432 -6.631 8.412 1.00 81.94 81 HIS A CA 1
ATOM 654 C C . HIS A 1 81 ? -5.637 -6.945 7.526 1.00 81.94 81 HIS A C 1
ATOM 656 O O . HIS A 1 81 ? -5.976 -6.187 6.620 1.00 81.94 81 HIS A O 1
ATOM 662 N N . ALA A 1 82 ? -6.326 -8.050 7.830 1.00 72.50 82 ALA A N 1
ATOM 663 C CA . ALA A 1 82 ? -7.492 -8.528 7.075 1.00 72.50 82 ALA A CA 1
ATOM 664 C C . ALA A 1 82 ? -8.670 -7.526 7.001 1.00 72.50 82 ALA A C 1
ATOM 666 O O . ALA A 1 82 ? -9.578 -7.704 6.195 1.00 72.50 82 ALA A O 1
ATOM 667 N N . GLY A 1 83 ? -8.663 -6.476 7.830 1.00 79.75 83 GLY A N 1
ATOM 668 C CA . GLY A 1 83 ? -9.648 -5.391 7.803 1.00 79.75 83 GLY A CA 1
ATOM 669 C C . GLY A 1 83 ? -9.324 -4.245 6.838 1.00 79.75 83 GLY A C 1
ATOM 670 O O . GLY A 1 83 ? -10.168 -3.369 6.661 1.00 79.75 83 GLY A O 1
ATOM 671 N N . ILE A 1 84 ? -8.133 -4.222 6.225 1.00 86.19 84 ILE A N 1
ATOM 672 C CA . ILE A 1 84 ? -7.706 -3.164 5.301 1.00 86.19 84 ILE A CA 1
ATOM 673 C C . ILE A 1 84 ? -7.814 -3.671 3.861 1.00 86.19 84 ILE A C 1
ATOM 675 O O . ILE A 1 84 ? -7.216 -4.671 3.488 1.00 86.19 84 ILE A O 1
ATOM 679 N N . THR A 1 85 ? -8.551 -2.946 3.029 1.00 87.19 85 THR A N 1
ATOM 680 C CA . THR A 1 85 ? -8.852 -3.299 1.642 1.00 87.19 85 THR A CA 1
ATOM 681 C C . THR A 1 85 ? -7.785 -2.782 0.679 1.00 87.19 85 THR A C 1
ATOM 683 O O . THR A 1 85 ? -7.338 -1.633 0.750 1.00 87.19 85 THR A O 1
ATOM 686 N N . LEU A 1 86 ? -7.427 -3.613 -0.298 1.00 82.75 86 LEU A N 1
ATOM 687 C CA . LEU A 1 86 ? -6.539 -3.270 -1.405 1.00 82.75 86 LEU A CA 1
ATOM 688 C C . LEU A 1 86 ? -7.363 -2.906 -2.654 1.00 82.75 86 LEU A C 1
ATOM 690 O O . LEU A 1 86 ? -7.925 -3.784 -3.313 1.00 82.75 86 LEU A O 1
ATOM 694 N N . LYS A 1 87 ? -7.442 -1.614 -3.016 1.00 70.19 87 LYS A N 1
ATOM 695 C CA . LYS A 1 87 ? -8.067 -1.196 -4.286 1.00 70.19 87 LYS A CA 1
ATOM 696 C C . LYS A 1 87 ? -7.113 -1.398 -5.451 1.00 70.19 87 LYS A C 1
ATOM 698 O O . LYS A 1 87 ? -6.389 -0.508 -5.888 1.00 70.19 87 LYS A O 1
ATOM 703 N N . ASP A 1 88 ? -7.172 -2.587 -6.017 1.00 60.81 88 ASP A N 1
ATOM 704 C CA . ASP A 1 88 ? -6.630 -2.826 -7.337 1.00 60.81 88 ASP A CA 1
ATOM 705 C C . ASP A 1 88 ? -7.588 -2.218 -8.378 1.00 60.81 88 ASP A C 1
ATOM 707 O O . ASP A 1 88 ? -8.695 -2.722 -8.562 1.00 60.81 88 ASP A O 1
ATOM 711 N N . LYS A 1 89 ? -7.192 -1.136 -9.072 1.00 49.81 89 LYS A N 1
ATOM 712 C CA . LYS A 1 89 ? -7.961 -0.570 -10.201 1.00 49.81 89 LYS A CA 1
ATOM 713 C C . LYS A 1 89 ? -8.070 -1.593 -11.343 1.00 49.81 89 LYS A C 1
ATOM 715 O O . LYS A 1 89 ? -7.329 -1.534 -12.318 1.00 49.81 89 LYS A O 1
ATOM 720 N N . LEU A 1 90 ? -9.012 -2.525 -11.250 1.00 48.38 90 LEU A N 1
ATOM 721 C CA . LEU A 1 90 ? -9.588 -3.215 -12.400 1.00 48.38 90 LEU A CA 1
ATOM 722 C C . LEU A 1 90 ? -10.771 -2.374 -12.881 1.00 48.38 90 LEU A C 1
ATOM 724 O O . LEU A 1 90 ? -11.925 -2.708 -12.637 1.00 48.38 90 LEU A O 1
ATOM 728 N N . GLN A 1 91 ? -10.500 -1.254 -13.551 1.00 42.97 91 GLN A N 1
ATOM 729 C CA . GLN A 1 91 ? -11.544 -0.669 -14.387 1.00 42.97 91 GLN A CA 1
ATOM 730 C C . GLN A 1 91 ? -11.630 -1.503 -15.667 1.00 42.97 91 GLN A C 1
ATOM 732 O O . GLN A 1 91 ? -10.784 -1.383 -16.547 1.00 42.97 91 GLN A O 1
ATOM 737 N N . GLY A 1 92 ? -12.650 -2.361 -15.735 1.00 43.09 92 GLY A N 1
ATOM 738 C CA . GLY A 1 92 ? -13.158 -2.908 -16.992 1.00 43.09 92 GLY A CA 1
ATOM 739 C C . GLY A 1 92 ? -12.680 -4.307 -17.373 1.00 43.09 92 GLY A C 1
ATOM 740 O O . GLY A 1 92 ? -12.031 -4.476 -18.396 1.00 43.09 92 GLY A O 1
ATOM 741 N N . VAL A 1 93 ? -13.112 -5.335 -16.640 1.00 42.09 93 VAL A N 1
ATOM 742 C CA . VAL A 1 93 ? -13.413 -6.625 -17.281 1.00 42.09 93 VAL A CA 1
ATOM 743 C C . VAL A 1 93 ? -14.901 -6.877 -17.080 1.00 42.09 93 VAL A C 1
ATOM 745 O O . VAL A 1 93 ? -15.324 -7.505 -16.115 1.00 42.09 93 VAL A O 1
ATOM 748 N N . ARG A 1 94 ? -15.719 -6.320 -17.982 1.00 44.69 94 ARG A N 1
ATOM 749 C CA . ARG A 1 94 ? -17.072 -6.836 -18.193 1.00 44.69 94 ARG A CA 1
ATOM 750 C C . ARG A 1 94 ? -16.895 -8.206 -18.831 1.00 44.69 94 ARG A C 1
ATOM 752 O O . ARG A 1 94 ? -16.611 -8.297 -20.021 1.00 44.69 94 ARG A O 1
ATOM 759 N N . ILE A 1 95 ? -17.009 -9.258 -18.031 1.00 49.25 95 ILE A N 1
ATOM 760 C CA . ILE A 1 95 ? -17.243 -10.597 -18.561 1.00 49.25 95 ILE A CA 1
ATOM 761 C C . ILE A 1 95 ? -18.707 -10.589 -19.012 1.00 49.25 95 ILE A C 1
ATOM 763 O O . ILE A 1 95 ? -19.608 -10.786 -18.200 1.00 49.25 95 ILE A O 1
ATOM 767 N N . CYS A 1 96 ? -18.954 -10.254 -20.280 1.00 43.78 96 CYS A N 1
ATOM 768 C CA . CYS A 1 96 ? -20.220 -10.607 -20.912 1.00 43.78 96 CYS A CA 1
ATOM 769 C C . CYS A 1 96 ? -20.198 -12.124 -21.102 1.00 43.78 96 CYS A C 1
ATOM 771 O O . CYS A 1 96 ? -19.268 -12.659 -21.707 1.00 43.78 96 CYS A O 1
ATOM 773 N N . ARG A 1 97 ? -21.166 -12.776 -20.465 1.00 53.03 97 ARG A N 1
ATOM 774 C CA . ARG A 1 97 ? -21.386 -14.218 -20.480 1.00 53.03 97 ARG A CA 1
ATOM 775 C C . ARG A 1 97 ? -22.018 -14.654 -21.795 1.00 53.03 97 ARG A C 1
ATOM 777 O O . ARG A 1 97 ? -22.774 -13.831 -22.359 1.00 53.03 97 ARG A O 1
#

Solvent-accessible surface area (backbone atoms only — not comparable to full-atom values): 5934 Å² total; per-residue (Å²): 115,75,70,59,55,56,47,52,55,43,52,54,59,50,68,69,51,61,74,89,61,48,66,84,38,51,44,79,42,98,51,91,47,35,37,35,30,50,39,96,88,40,84,92,42,71,29,47,32,40,39,55,95,52,27,55,77,47,45,71,41,66,66,22,70,75,65,76,44,80,38,61,65,57,56,50,51,38,72,77,36,82,77,41,42,80,72,64,86,73,85,78,79,80,78,81,128

Mean predicted aligned error: 9.95 Å